Protein AF-A0A9K3P418-F1 (afdb_monomer)

pLDDT: mean 93.05, std 6.99, range [51.38, 97.88]

Nearest PDB structures (foldseek):
  4h4z-assembly1_A  TM=7.272E-01  e=3.820E+00  Acidovorax sp. KKS102

Sequence (97 aa):
MTSIKDIQGDIIKFTNGQERQFDAIVFATGFKSTVRKWLKEDGGLFNEKGMPKHKSPNHWKGENGLYCVGFASAGLFGISNDAKNIANDIFRIVDGK

Secondary structure (DSSP, 8-state):
---EEEEETTEEEETTS-EEE-S-----------HHHH----TT-B-TTSSBSSPTTSTTB-STT-B--STT--HHHHHHHHHHHHHHHHHHHHS--

Mean predicted aligned error: 4.96 Å

Solvent-accessible surface area (backbone atoms only — not comparable to full-atom values): 6097 Å² total; per-residue (Å²): 133,84,43,85,68,47,75,60,89,48,35,40,32,33,67,78,72,51,72,47,78,46,100,74,85,82,87,85,81,76,86,79,56,61,50,68,80,76,52,85,83,51,81,68,34,46,42,98,69,36,30,45,56,49,59,85,93,60,32,35,64,44,59,96,87,41,69,49,68,60,56,79,78,56,56,76,66,40,30,52,52,34,50,52,53,51,53,53,51,52,46,52,68,68,66,66,110

InterPro domains:
  IPR036188 FAD/NAD(P)-binding domain superfamily [G3DSA:3.50.50.60] (1-97)
  IPR036188 FAD/NAD(P)-binding domain superfamily [SSF51905] (3-96)
  IPR050982 Auxin biosynthesis and cation transport [PTHR43539] (3-91)

Foldseek 3Di:
DWDFPDDDPQWTATPVRDIDGDPDDDPPVDDFDCCVVPPPPQQQQADPRRAGPDDPPPSQDDPPLDGDAPRNVPPPVRNVSSVVVSVVVVCCVVVVD

Structure (mmCIF, N/CA/C/O backbone):
data_AF-A0A9K3P418-F1
#
_entry.id   AF-A0A9K3P418-F1
#
loop_
_atom_site.group_PDB
_atom_site.id
_atom_site.type_symbol
_atom_site.label_atom_id
_atom_site.label_alt_id
_atom_site.label_comp_id
_atom_site.label_asym_id
_atom_site.label_entity_id
_atom_site.label_seq_id
_atom_site.pdbx_PDB_ins_code
_atom_site.Cartn_x
_atom_site.Cartn_y
_atom_site.Cartn_z
_atom_site.occupancy
_atom_site.B_iso_or_equiv
_atom_site.auth_seq_id
_atom_site.auth_comp_id
_atom_site.auth_asym_id
_atom_site.auth_atom_id
_atom_site.pdbx_PDB_model_num
ATOM 1 N N . MET A 1 1 ? -6.528 13.105 23.848 1.00 60.62 1 MET A N 1
ATOM 2 C CA . MET A 1 1 ? -7.466 12.554 22.845 1.00 60.62 1 MET A CA 1
ATOM 3 C C . MET A 1 1 ? -7.852 11.157 23.292 1.00 60.62 1 MET A C 1
ATOM 5 O O . MET A 1 1 ? -6.961 10.392 23.640 1.00 60.62 1 MET A O 1
ATOM 9 N N . THR A 1 2 ? -9.143 10.847 23.342 1.00 86.25 2 THR A N 1
ATOM 10 C CA . THR A 1 2 ? -9.626 9.511 23.707 1.00 86.25 2 THR A CA 1
ATOM 11 C C . THR A 1 2 ? -9.516 8.610 22.478 1.00 86.25 2 THR A C 1
ATOM 13 O O . THR A 1 2 ? -10.209 8.844 21.493 1.00 86.25 2 THR A O 1
ATOM 16 N N . SER A 1 3 ? -8.618 7.626 22.505 1.00 94.50 3 SER A N 1
ATOM 17 C CA . SER A 1 3 ? -8.437 6.638 21.433 1.00 94.50 3 SER A CA 1
ATOM 18 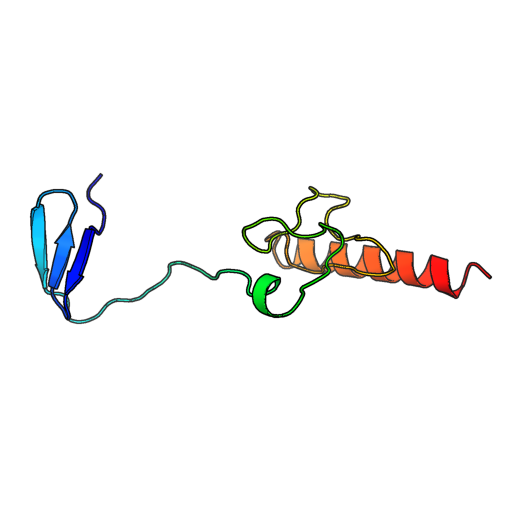C C . SER A 1 3 ? -8.800 5.243 21.933 1.00 94.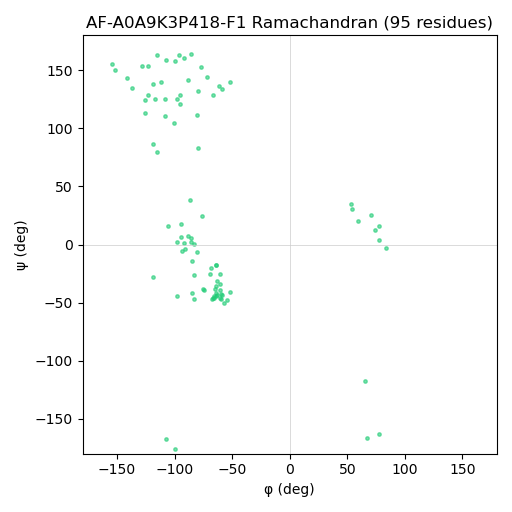50 3 SER A C 1
ATOM 20 O O . SER A 1 3 ? -8.879 5.013 23.141 1.00 94.50 3 SER A O 1
ATOM 22 N N . ILE A 1 4 ? -9.017 4.307 21.009 1.00 94.94 4 ILE A N 1
ATOM 23 C CA . ILE A 1 4 ? -9.219 2.897 21.355 1.00 94.94 4 ILE A CA 1
ATOM 24 C C . ILE A 1 4 ? -7.907 2.353 21.928 1.00 94.94 4 ILE A C 1
ATOM 26 O O . ILE A 1 4 ? -6.843 2.534 21.333 1.00 94.94 4 ILE A O 1
ATOM 30 N N . LYS A 1 5 ? -7.989 1.731 23.104 1.00 96.19 5 LYS A N 1
ATOM 31 C CA . LYS A 1 5 ? -6.890 1.023 23.764 1.00 96.19 5 LYS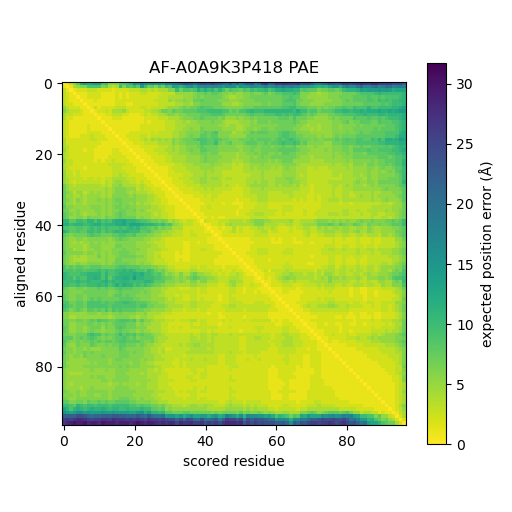 A CA 1
ATOM 32 C C . LYS A 1 5 ? -6.974 -0.476 23.492 1.00 96.19 5 LYS A C 1
ATOM 34 O O . LYS A 1 5 ? -5.947 -1.081 23.212 1.00 96.19 5 LYS A O 1
ATOM 39 N N . ASP A 1 6 ? -8.172 -1.049 23.592 1.00 96.44 6 ASP A N 1
ATOM 40 C CA . ASP A 1 6 ? -8.409 -2.485 23.422 1.00 96.44 6 ASP A CA 1
ATOM 41 C C . ASP A 1 6 ? -9.849 -2.767 22.960 1.00 96.44 6 ASP A C 1
ATOM 43 O O . ASP A 1 6 ? -10.748 -1.956 23.206 1.00 96.44 6 ASP A O 1
ATOM 47 N N . ILE A 1 7 ? -10.057 -3.908 22.299 1.00 96.25 7 ILE A N 1
ATOM 48 C CA . ILE A 1 7 ? -11.360 -4.394 21.821 1.00 96.25 7 ILE A CA 1
ATOM 49 C C . ILE A 1 7 ? -11.568 -5.804 22.379 1.00 96.25 7 ILE A C 1
ATOM 51 O O . ILE A 1 7 ? -10.867 -6.735 21.989 1.00 96.25 7 ILE A O 1
ATOM 55 N N . GLN A 1 8 ? -12.541 -5.964 23.275 1.00 94.88 8 GLN A N 1
ATOM 56 C CA . GLN A 1 8 ? -12.868 -7.230 23.934 1.00 94.88 8 GLN A CA 1
ATOM 57 C C . GLN A 1 8 ? -14.299 -7.632 23.575 1.00 94.88 8 GLN A C 1
ATOM 59 O O . GLN A 1 8 ? -15.247 -7.287 24.275 1.00 94.88 8 GLN A O 1
ATOM 64 N N . GLY A 1 9 ? -14.453 -8.333 22.449 1.00 93.81 9 GLY A N 1
ATOM 65 C CA . GLY A 1 9 ? -15.774 -8.638 21.899 1.00 93.81 9 GLY A CA 1
ATOM 66 C C . GLY A 1 9 ? -16.491 -7.359 21.463 1.00 93.81 9 GLY A C 1
ATOM 67 O O . GLY A 1 9 ? -16.007 -6.651 20.582 1.00 93.81 9 GLY A O 1
ATOM 68 N N . ASP A 1 10 ? -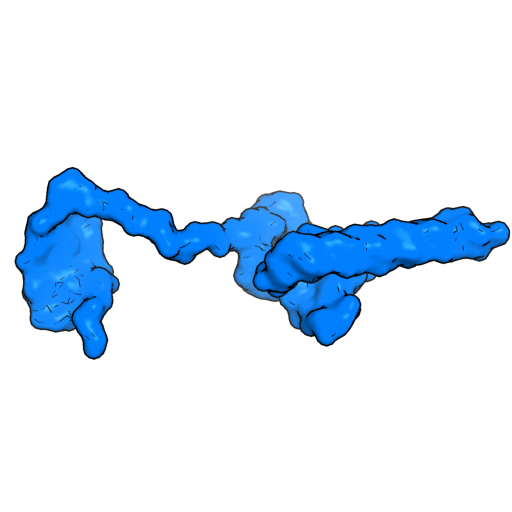17.624 -7.070 22.093 1.00 96.38 10 ASP A N 1
ATOM 69 C CA . ASP A 1 10 ? -18.441 -5.869 21.900 1.00 96.38 10 ASP A CA 1
ATOM 70 C C . ASP A 1 10 ? -18.073 -4.717 22.854 1.00 96.38 10 ASP A C 1
ATOM 72 O O . ASP A 1 10 ? -18.596 -3.612 22.709 1.00 96.38 10 ASP A O 1
ATOM 76 N N . ILE A 1 11 ? -17.144 -4.925 23.795 1.00 97.62 11 ILE A N 1
ATOM 77 C CA . ILE A 1 11 ? -16.665 -3.894 24.723 1.00 97.62 11 ILE A CA 1
ATOM 78 C C . ILE A 1 11 ? -15.385 -3.243 24.184 1.00 97.62 11 ILE A C 1
ATOM 80 O O . ILE A 1 11 ? -14.344 -3.880 24.018 1.00 97.62 11 ILE A O 1
ATOM 84 N N . ILE A 1 12 ? -15.432 -1.928 23.978 1.00 96.94 12 ILE A N 1
ATOM 85 C CA . ILE A 1 12 ? -14.279 -1.096 23.625 1.00 96.94 12 ILE A CA 1
ATOM 86 C C . ILE A 1 12 ? -13.731 -0.429 24.887 1.00 96.94 12 ILE A C 1
ATOM 88 O O . ILE A 1 12 ? -14.452 0.312 25.564 1.00 96.94 12 ILE A O 1
ATOM 92 N N . LYS A 1 13 ? -12.433 -0.606 25.156 1.00 97.19 13 LYS A N 1
ATOM 93 C CA . LYS A 1 13 ? -11.708 0.137 26.197 1.00 97.19 13 LYS A CA 1
ATOM 94 C C . LYS A 1 13 ? -11.009 1.335 25.586 1.00 97.19 13 LYS A C 1
ATOM 96 O O . LYS A 1 13 ? -10.248 1.200 24.627 1.00 97.19 13 LYS A O 1
ATOM 101 N N . PHE A 1 14 ? -11.213 2.505 26.168 1.00 96.75 14 PHE A N 1
ATOM 102 C CA . PHE A 1 14 ? -10.601 3.747 25.719 1.00 96.75 14 PHE A CA 1
ATOM 103 C C . PHE A 1 14 ? -9.381 4.120 26.568 1.00 96.75 14 PHE A C 1
ATOM 105 O O . PHE A 1 14 ? -9.235 3.708 27.719 1.00 96.75 14 PHE A O 1
ATOM 112 N N . THR A 1 15 ? -8.485 4.942 26.019 1.00 97.75 15 THR A N 1
ATOM 113 C CA . THR A 1 15 ? -7.258 5.374 26.715 1.00 97.75 15 THR A CA 1
ATOM 114 C C . THR A 1 15 ? -7.505 6.210 27.971 1.00 97.75 15 THR A C 1
ATOM 116 O O . THR A 1 15 ? -6.619 6.297 28.814 1.00 97.75 15 THR A O 1
ATOM 119 N N . ASN A 1 16 ? -8.701 6.779 28.136 1.00 96.12 16 ASN A N 1
ATOM 120 C CA . ASN A 1 16 ? -9.120 7.491 29.347 1.00 96.12 16 ASN A CA 1
ATOM 121 C C . ASN A 1 16 ? -9.704 6.567 30.438 1.00 96.12 16 ASN A C 1
ATOM 123 O O . ASN A 1 16 ? -10.228 7.067 31.429 1.00 96.12 16 ASN A O 1
ATOM 127 N N . GLY A 1 17 ? -9.662 5.244 30.246 1.00 95.69 17 GLY A N 1
ATOM 128 C CA . GLY A 1 17 ? -10.188 4.255 31.188 1.00 95.69 17 GLY A CA 1
ATOM 129 C C . GLY A 1 17 ? -11.689 3.983 31.067 1.00 95.69 17 GLY A C 1
ATOM 130 O O . GLY A 1 17 ? -12.184 3.107 31.766 1.00 95.69 17 GLY A O 1
ATOM 131 N N . GLN A 1 18 ? -12.417 4.685 30.190 1.00 96.25 18 GLN A N 1
ATOM 132 C CA . GLN A 1 18 ? -13.822 4.363 29.931 1.00 96.25 18 GLN A CA 1
ATOM 133 C C . GLN A 1 18 ? -13.945 3.061 29.137 1.00 96.25 18 GLN A C 1
ATOM 135 O O . GLN A 1 18 ? -13.157 2.803 28.225 1.00 96.25 18 GLN A O 1
ATOM 140 N N . GLU A 1 19 ? -14.986 2.293 29.437 1.00 97.44 19 GLU A N 1
ATOM 141 C CA . GLU A 1 19 ? -15.399 1.118 28.672 1.00 97.44 19 GLU A CA 1
ATOM 142 C C . GLU A 1 19 ? -16.814 1.355 28.133 1.00 97.44 19 GLU A C 1
ATOM 144 O O . GLU A 1 19 ? -17.655 1.931 28.829 1.00 97.44 19 GLU A O 1
ATOM 149 N N . ARG A 1 20 ? -17.073 0.983 26.876 1.00 96.75 20 ARG A N 1
ATOM 150 C CA . ARG A 1 20 ? -18.408 1.091 26.264 1.00 96.75 20 ARG A CA 1
ATOM 151 C C . ARG A 1 20 ? -18.693 -0.112 25.382 1.00 96.75 20 ARG A C 1
ATOM 153 O O . ARG A 1 20 ? -17.793 -0.579 24.691 1.00 96.75 20 ARG A O 1
ATOM 160 N N . GLN A 1 21 ? -19.944 -0.550 25.385 1.00 97.88 21 GLN A N 1
ATOM 161 C CA . GLN A 1 21 ? -20.437 -1.621 24.528 1.00 97.88 21 GLN A CA 1
ATOM 162 C C . GLN A 1 21 ? -20.925 -1.057 23.184 1.00 97.88 21 GLN A C 1
ATOM 164 O O . GLN A 1 21 ? -21.510 0.029 23.152 1.00 97.88 21 GLN A O 1
ATOM 169 N N . PHE A 1 22 ? -20.674 -1.775 22.090 1.00 96.50 22 PHE A N 1
ATOM 170 C CA . PHE A 1 22 ? -21.105 -1.426 20.736 1.00 96.50 22 PHE A CA 1
ATOM 171 C C . PHE A 1 22 ? -21.640 -2.659 20.008 1.00 96.50 22 PHE A C 1
ATOM 173 O O . PHE A 1 22 ? -20.978 -3.692 19.981 1.00 96.50 22 PHE A O 1
ATOM 180 N N . ASP A 1 23 ? -22.778 -2.521 19.327 1.00 97.31 23 ASP A N 1
ATOM 181 C CA . ASP A 1 23 ? -23.383 -3.623 18.563 1.00 97.31 23 ASP A CA 1
ATOM 182 C C . ASP A 1 23 ? -22.570 -4.012 17.316 1.00 97.31 23 ASP A C 1
ATOM 184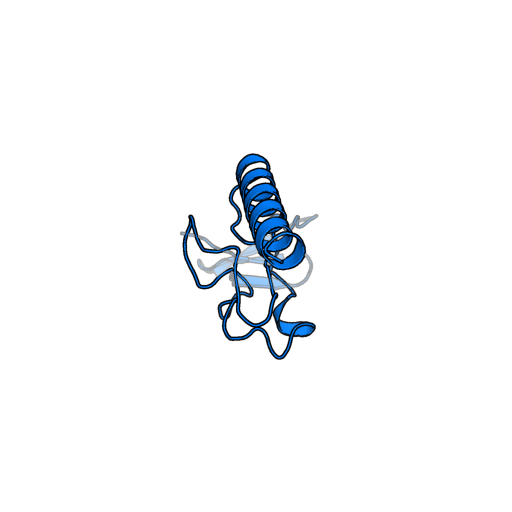 O O . ASP A 1 23 ? -22.659 -5.136 16.823 1.00 97.31 23 ASP A O 1
ATOM 188 N N . ALA A 1 24 ? -21.782 -3.078 16.774 1.00 96.06 24 ALA A N 1
ATOM 189 C CA . ALA A 1 24 ? -20.956 -3.301 15.593 1.00 96.06 24 ALA A CA 1
ATOM 190 C C . ALA A 1 24 ? -19.707 -2.408 15.579 1.00 96.06 24 ALA A C 1
ATOM 192 O O . ALA A 1 24 ? -19.722 -1.270 16.052 1.00 96.06 24 ALA A O 1
ATOM 193 N N . ILE A 1 25 ? -18.633 -2.911 14.959 1.00 93.44 25 ILE A N 1
ATOM 194 C CA . ILE A 1 25 ? -17.367 -2.195 14.752 1.00 93.44 25 ILE A CA 1
ATOM 195 C C . ILE A 1 25 ? -17.025 -2.224 13.260 1.00 93.44 25 ILE A C 1
ATOM 197 O O . ILE A 1 25 ? -16.901 -3.294 12.665 1.00 93.44 25 ILE A O 1
ATOM 201 N N . VAL A 1 26 ? -16.828 -1.050 12.652 1.00 94.94 26 VAL A N 1
ATOM 202 C CA . VAL A 1 26 ? -16.427 -0.920 11.242 1.00 94.94 26 VAL A CA 1
ATOM 203 C C . VAL A 1 26 ? -14.973 -0.460 11.158 1.00 94.94 26 VAL A C 1
ATOM 205 O O . VAL A 1 26 ? -14.648 0.687 11.467 1.00 94.94 26 VAL A O 1
ATOM 208 N N . PHE A 1 27 ? -14.081 -1.344 10.705 1.00 93.00 27 PHE A N 1
ATOM 209 C CA . PHE A 1 27 ? -12.666 -1.019 10.510 1.00 93.00 27 PHE A CA 1
ATOM 210 C C . PHE A 1 27 ? -12.436 -0.258 9.197 1.00 93.00 27 PHE A C 1
ATOM 212 O O . PHE A 1 27 ? -12.022 -0.824 8.189 1.00 93.00 27 PHE A O 1
ATOM 219 N N . ALA A 1 28 ? -12.648 1.058 9.225 1.00 95.06 28 ALA A N 1
ATOM 220 C CA . ALA A 1 28 ? -12.279 1.977 8.143 1.00 95.06 28 ALA A CA 1
ATOM 221 C C . ALA A 1 28 ? -10.818 2.474 8.268 1.00 95.06 28 ALA A C 1
ATOM 223 O O . ALA A 1 28 ? -10.517 3.641 8.029 1.00 95.06 28 ALA A O 1
ATOM 224 N N . THR A 1 29 ? -9.895 1.600 8.685 1.00 91.75 29 THR A N 1
ATOM 225 C CA . THR A 1 29 ? -8.491 1.936 9.014 1.00 91.75 29 THR A CA 1
ATOM 226 C C . THR A 1 29 ? -7.537 1.878 7.814 1.00 91.75 29 THR A C 1
ATOM 228 O O . THR A 1 29 ? -6.324 2.039 7.969 1.00 91.75 29 THR A O 1
ATOM 231 N N . GLY A 1 30 ? -8.080 1.684 6.610 1.00 92.81 30 GLY A N 1
ATOM 232 C CA . GLY A 1 30 ? -7.325 1.593 5.365 1.00 92.81 30 GLY A CA 1
ATOM 233 C C . GLY A 1 30 ? -6.644 0.239 5.163 1.00 92.81 30 GLY A C 1
ATOM 234 O O . GLY A 1 30 ? -6.978 -0.760 5.797 1.00 92.81 30 GLY A O 1
ATOM 235 N N . PHE A 1 31 ? -5.675 0.210 4.248 1.00 90.38 31 PHE A N 1
ATOM 236 C CA . PHE A 1 31 ? -4.975 -1.004 3.829 1.00 90.38 31 PHE A CA 1
ATOM 237 C C . PHE A 1 31 ? -3.464 -0.867 4.026 1.00 90.38 31 PHE A C 1
ATOM 239 O O . PHE A 1 31 ? -2.909 0.231 3.986 1.00 90.38 31 PHE A O 1
ATOM 246 N N . LYS A 1 32 ? -2.785 -2.003 4.211 1.00 91.50 32 LYS A N 1
ATOM 247 C CA . LYS A 1 32 ? -1.319 -2.096 4.209 1.00 91.50 32 LYS A CA 1
ATOM 248 C C . LYS A 1 32 ? -0.864 -2.872 2.980 1.00 91.50 32 LYS A C 1
ATOM 250 O O . LYS A 1 32 ? -1.469 -3.885 2.636 1.00 91.50 32 LYS A O 1
ATOM 255 N N . SER A 1 33 ? 0.220 -2.419 2.354 1.00 93.19 33 SER A N 1
ATOM 256 C CA . SER A 1 33 ? 0.837 -3.131 1.235 1.00 93.19 33 SER A CA 1
ATOM 257 C C . SER A 1 33 ? 1.324 -4.516 1.673 1.00 93.19 33 SER A C 1
ATOM 259 O O . SER A 1 33 ? 1.928 -4.673 2.736 1.00 93.19 33 SER A O 1
ATOM 261 N N . THR A 1 34 ? 1.074 -5.530 0.844 1.00 94.94 34 THR A N 1
ATOM 262 C CA . THR A 1 34 ? 1.556 -6.903 1.055 1.00 94.94 34 THR A CA 1
ATOM 263 C C . THR A 1 34 ? 2.823 -7.211 0.266 1.00 94.94 34 THR A C 1
ATOM 265 O O . THR A 1 34 ? 3.318 -8.329 0.371 1.00 94.94 34 THR A O 1
ATOM 268 N N . VAL A 1 35 ? 3.379 -6.243 -0.480 1.00 95.81 35 VAL A N 1
ATOM 269 C CA . VAL A 1 35 ? 4.509 -6.459 -1.404 1.00 95.81 35 VAL A CA 1
ATOM 270 C C . VAL A 1 35 ? 5.695 -7.155 -0.752 1.00 95.81 35 VAL A C 1
ATOM 272 O O . VAL A 1 35 ? 6.225 -8.111 -1.300 1.00 95.81 35 VAL A O 1
ATOM 275 N N . ARG A 1 36 ? 6.021 -6.787 0.490 1.00 93.75 36 ARG A N 1
ATOM 276 C CA . ARG A 1 36 ? 7.117 -7.388 1.264 1.00 93.75 36 ARG A CA 1
ATOM 277 C C . ARG A 1 36 ? 6.926 -8.868 1.600 1.00 93.75 36 ARG A C 1
ATOM 279 O O . ARG A 1 36 ? 7.887 -9.526 1.974 1.00 93.75 36 ARG A O 1
ATOM 286 N N . LYS A 1 37 ? 5.700 -9.391 1.509 1.00 94.44 37 LYS A N 1
ATOM 287 C 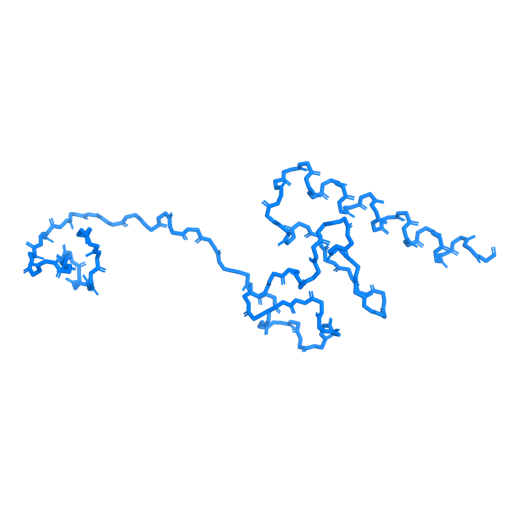CA . LYS A 1 37 ? 5.407 -10.806 1.777 1.00 94.44 37 LYS A CA 1
ATOM 288 C C . LYS A 1 37 ? 5.691 -11.700 0.573 1.00 94.44 37 LYS A C 1
ATOM 290 O O . LYS A 1 37 ? 5.941 -12.884 0.767 1.00 94.44 37 LYS A O 1
ATOM 295 N N . TRP A 1 38 ? 5.623 -11.160 -0.643 1.00 95.44 38 TRP A N 1
ATOM 296 C CA . TRP A 1 38 ? 5.743 -11.945 -1.875 1.00 95.44 38 TRP A CA 1
ATOM 297 C C . TRP A 1 38 ? 6.930 -11.529 -2.751 1.00 95.44 38 TRP A C 1
ATOM 299 O O . TRP A 1 38 ? 7.495 -12.381 -3.429 1.00 95.44 38 TRP A O 1
ATOM 309 N N . LEU A 1 39 ? 7.365 -10.268 -2.690 1.00 94.94 39 LEU A N 1
ATOM 310 C CA . LEU A 1 39 ? 8.555 -9.764 -3.370 1.00 94.94 39 LEU A CA 1
ATOM 311 C C . LEU A 1 39 ? 9.723 -9.680 -2.380 1.00 94.94 39 LEU A C 1
ATOM 313 O O . LEU A 1 39 ? 9.759 -8.793 -1.525 1.00 94.94 39 LEU A O 1
ATOM 317 N N . LYS A 1 40 ? 10.656 -10.632 -2.479 1.00 88.31 40 LYS A N 1
ATOM 318 C CA . LYS A 1 40 ? 11.804 -10.746 -1.562 1.00 88.31 40 LYS A CA 1
ATOM 319 C C . LYS A 1 40 ? 12.983 -9.859 -1.963 1.00 88.31 40 LYS A C 1
ATOM 321 O O . LYS A 1 40 ? 13.587 -9.233 -1.101 1.00 88.31 40 LYS A O 1
ATOM 326 N N . GLU A 1 41 ? 13.289 -9.806 -3.254 1.00 90.12 41 GLU A N 1
ATOM 327 C CA . GLU A 1 41 ? 14.462 -9.120 -3.803 1.00 90.12 41 GLU A CA 1
ATOM 328 C C . GLU A 1 41 ? 14.001 -7.952 -4.678 1.00 90.12 41 GLU A C 1
ATOM 330 O O . GLU A 1 41 ? 13.899 -8.056 -5.894 1.00 90.12 41 GLU A O 1
ATOM 335 N N . ASP A 1 42 ? 13.647 -6.837 -4.038 1.00 92.88 42 ASP A N 1
ATOM 336 C CA . ASP A 1 42 ? 13.105 -5.652 -4.710 1.00 92.88 42 ASP A CA 1
ATOM 337 C C . ASP A 1 42 ? 14.164 -4.594 -5.056 1.00 92.88 42 ASP A C 1
ATOM 339 O O . ASP A 1 42 ? 13.809 -3.477 -5.428 1.00 92.88 42 ASP A O 1
ATOM 343 N N . GLY A 1 43 ? 15.453 -4.891 -4.856 1.00 93.12 43 GLY A N 1
ATOM 344 C CA . GLY A 1 43 ? 16.542 -3.922 -5.042 1.00 93.12 43 GLY A CA 1
ATOM 345 C C . GLY A 1 43 ? 16.412 -2.675 -4.156 1.00 93.12 43 GLY A C 1
ATOM 346 O O . GLY A 1 43 ? 16.964 -1.626 -4.468 1.00 93.12 43 GLY A O 1
ATOM 347 N N . GLY A 1 44 ? 15.634 -2.738 -3.067 1.00 93.31 44 GLY A N 1
ATOM 348 C CA . GLY A 1 44 ? 15.357 -1.576 -2.221 1.00 93.31 44 GLY A CA 1
ATOM 349 C C . GLY A 1 44 ? 14.323 -0.596 -2.787 1.00 93.31 44 GLY A C 1
ATOM 350 O O . GLY A 1 44 ? 14.228 0.526 -2.278 1.00 93.31 44 GLY A O 1
ATOM 351 N N . LEU A 1 45 ? 13.536 -1.004 -3.791 1.00 95.50 45 LEU A N 1
ATOM 352 C CA . LEU A 1 45 ? 12.466 -0.197 -4.384 1.00 95.50 45 LEU A CA 1
ATOM 353 C C . LEU A 1 45 ? 11.387 0.189 -3.363 1.00 95.50 45 LEU A C 1
ATOM 355 O O . LEU A 1 45 ? 10.893 1.320 -3.378 1.00 95.50 45 LEU A O 1
ATOM 359 N N . PHE A 1 46 ? 11.028 -0.715 -2.453 1.00 95.81 46 PHE A N 1
ATOM 360 C CA . PHE A 1 46 ? 10.053 -0.448 -1.404 1.00 95.81 46 PHE A CA 1
ATOM 361 C C . PHE A 1 46 ? 10.741 -0.048 -0.087 1.00 95.81 46 PHE A C 1
ATOM 363 O O . PHE A 1 46 ? 11.930 -0.272 0.136 1.00 95.81 46 PHE A O 1
ATOM 370 N N . ASN A 1 47 ? 9.983 0.543 0.835 1.00 94.31 47 ASN A N 1
ATOM 371 C CA . ASN A 1 47 ? 10.363 0.804 2.225 1.00 94.31 47 ASN A CA 1
ATOM 372 C C . ASN A 1 47 ? 9.758 -0.259 3.164 1.00 94.31 47 ASN A C 1
ATOM 374 O O . ASN A 1 47 ? 9.144 -1.227 2.708 1.00 94.31 47 ASN A O 1
ATOM 378 N N . GLU A 1 48 ? 9.941 -0.122 4.476 1.00 93.81 48 GLU A N 1
ATOM 379 C CA . GLU A 1 48 ? 9.447 -1.093 5.470 1.00 93.81 48 GLU A CA 1
ATOM 380 C C . GLU A 1 48 ? 7.919 -1.255 5.460 1.00 93.81 48 GLU A C 1
ATOM 382 O O . GLU A 1 48 ? 7.396 -2.314 5.797 1.00 93.81 48 GLU A O 1
ATOM 387 N N . LYS A 1 49 ? 7.184 -0.229 5.015 1.00 93.38 49 LYS A N 1
ATOM 388 C CA . LYS A 1 49 ? 5.719 -0.259 4.888 1.00 93.38 49 LYS A CA 1
ATOM 389 C C . LYS A 1 49 ? 5.244 -0.855 3.559 1.00 93.38 49 LYS A C 1
ATOM 391 O O . LYS A 1 49 ? 4.042 -0.873 3.306 1.00 93.38 49 LYS A O 1
ATOM 396 N N . GLY A 1 50 ? 6.159 -1.311 2.700 1.00 94.38 50 GLY A N 1
ATOM 397 C CA . GLY A 1 50 ? 5.828 -1.816 1.368 1.00 94.38 50 GLY A CA 1
ATOM 398 C C . GLY A 1 50 ? 5.373 -0.725 0.395 1.00 94.38 50 GLY A C 1
ATOM 399 O O . GLY A 1 50 ? 4.616 -1.015 -0.529 1.00 94.38 50 GLY A O 1
ATOM 400 N N . MET A 1 51 ? 5.802 0.518 0.625 1.00 94.94 51 MET A N 1
ATOM 401 C CA . MET A 1 51 ? 5.540 1.681 -0.234 1.00 94.94 51 MET A CA 1
ATOM 402 C C . MET A 1 51 ? 6.827 2.081 -0.965 1.00 94.94 51 MET A C 1
ATOM 404 O O . MET A 1 51 ? 7.898 1.739 -0.464 1.00 94.94 51 MET A O 1
ATOM 408 N N . PRO A 1 52 ? 6.781 2.810 -2.093 1.00 95.19 52 PRO A N 1
ATOM 409 C CA . PRO A 1 52 ? 7.979 3.189 -2.830 1.00 95.19 52 PRO A CA 1
ATOM 410 C C . PRO A 1 52 ? 8.917 4.000 -1.935 1.00 95.19 52 PRO A C 1
ATOM 412 O O . PRO A 1 52 ? 8.484 4.886 -1.191 1.00 95.19 52 PRO A O 1
ATOM 415 N N . LYS A 1 53 ? 10.205 3.661 -1.960 1.00 94.12 53 LYS A N 1
ATOM 416 C CA . LYS A 1 53 ? 11.231 4.332 -1.156 1.00 94.12 53 LYS A CA 1
ATOM 417 C C . LYS A 1 53 ? 11.572 5.703 -1.734 1.00 94.12 53 LYS A C 1
ATOM 419 O O . LYS A 1 53 ? 11.767 6.662 -0.987 1.00 94.12 53 LYS A O 1
ATOM 424 N N . HIS A 1 54 ? 11.620 5.792 -3.060 1.00 91.31 54 HIS A N 1
ATOM 425 C CA . HIS A 1 54 ? 11.824 7.042 -3.780 1.00 91.31 54 HIS A CA 1
ATOM 426 C C . HIS A 1 54 ? 10.542 7.879 -3.804 1.00 91.31 54 HIS A C 1
ATOM 428 O O . HIS A 1 54 ? 9.430 7.359 -3.731 1.00 91.31 54 HIS A O 1
ATOM 434 N N . LYS A 1 55 ? 10.707 9.199 -3.900 1.00 88.81 55 LYS A N 1
ATOM 435 C CA . LYS A 1 55 ? 9.597 10.146 -4.041 1.00 88.81 55 LYS A CA 1
ATOM 436 C C . LYS A 1 55 ? 9.298 10.407 -5.518 1.00 88.81 55 LYS A C 1
ATOM 438 O O . LYS A 1 55 ? 10.152 10.207 -6.383 1.00 88.81 55 LYS A O 1
ATOM 443 N N . SER A 1 56 ? 8.093 10.905 -5.779 1.00 85.19 56 SER A N 1
ATOM 444 C CA . SER A 1 56 ? 7.721 11.457 -7.085 1.00 85.19 56 SER A CA 1
ATOM 445 C C . SER A 1 56 ? 8.738 12.514 -7.545 1.00 85.19 56 SER A C 1
ATOM 447 O O . SER A 1 56 ? 9.210 13.284 -6.702 1.00 85.19 56 SER A O 1
ATOM 449 N N . PRO A 1 57 ? 9.108 12.549 -8.842 1.00 89.12 57 PRO A N 1
ATOM 450 C CA . PRO A 1 57 ? 8.507 11.808 -9.963 1.00 89.12 57 PRO A CA 1
ATOM 451 C C . PRO A 1 57 ? 9.146 10.448 -10.281 1.00 89.12 57 PRO A C 1
ATOM 453 O O . PRO A 1 57 ? 8.701 9.794 -11.216 1.00 89.12 57 PRO A O 1
ATOM 456 N N . ASN A 1 58 ? 10.164 10.009 -9.537 1.00 89.44 58 ASN A N 1
ATOM 457 C CA . ASN A 1 58 ? 10.974 8.829 -9.882 1.00 89.44 58 ASN A CA 1
ATOM 458 C C . ASN A 1 58 ? 10.673 7.604 -9.004 1.00 89.44 58 ASN A C 1
ATOM 460 O O . ASN A 1 58 ? 11.456 6.662 -8.959 1.00 89.44 58 ASN A O 1
ATOM 464 N N . HIS A 1 59 ? 9.549 7.603 -8.284 1.00 94.88 59 HIS A N 1
ATOM 465 C CA . HIS A 1 59 ? 9.191 6.524 -7.357 1.00 94.88 59 HIS A CA 1
ATOM 466 C C . HIS A 1 59 ? 8.862 5.191 -8.033 1.00 94.88 59 HIS A C 1
ATOM 468 O O . HIS A 1 59 ? 8.898 4.159 -7.377 1.00 94.88 59 HIS A O 1
ATOM 474 N N . TRP A 1 60 ? 8.530 5.215 -9.320 1.00 95.50 60 TRP A N 1
ATOM 475 C CA . TRP A 1 60 ? 7.995 4.079 -10.069 1.00 95.50 60 TRP A CA 1
ATOM 476 C C . TRP A 1 60 ? 9.069 3.128 -10.624 1.00 95.50 60 TRP A C 1
ATOM 478 O O . TRP A 1 60 ? 8.725 2.019 -11.032 1.00 95.50 60 TRP A O 1
ATOM 488 N N . LYS A 1 61 ? 10.352 3.527 -10.650 1.00 95.62 61 LYS A N 1
ATOM 489 C CA . LYS A 1 61 ? 11.443 2.758 -11.275 1.00 95.62 61 LYS A CA 1
ATOM 490 C C . LYS A 1 61 ? 12.378 2.139 -10.238 1.00 95.62 61 LYS A C 1
ATOM 492 O O . LYS A 1 61 ? 12.932 2.854 -9.407 1.00 95.62 61 LYS A O 1
ATOM 497 N N . GLY A 1 62 ? 12.559 0.824 -10.320 1.00 94.19 62 GLY A N 1
ATOM 498 C CA . GLY A 1 62 ? 13.580 0.070 -9.599 1.00 94.19 62 GLY A CA 1
ATOM 499 C C . GLY A 1 62 ? 14.703 -0.405 -10.521 1.00 94.19 62 GLY A C 1
ATOM 500 O O . GLY A 1 62 ? 14.839 0.034 -11.665 1.00 94.19 62 GLY A O 1
ATOM 501 N N . GLU A 1 63 ? 15.524 -1.309 -10.001 1.00 92.88 63 GLU A N 1
ATOM 502 C CA . GLU A 1 63 ? 16.638 -1.918 -10.729 1.00 92.88 63 GLU A CA 1
ATOM 503 C C . 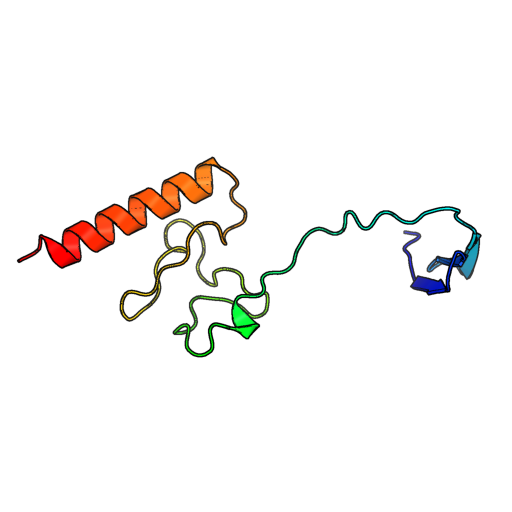GLU A 1 63 ? 16.183 -3.142 -11.539 1.00 92.88 63 GLU A C 1
ATOM 505 O O . GLU A 1 63 ? 15.104 -3.686 -11.312 1.00 92.88 63 GLU A O 1
ATOM 510 N N . ASN A 1 64 ? 17.010 -3.595 -12.488 1.00 91.56 64 ASN A N 1
ATOM 511 C CA . ASN A 1 64 ? 16.816 -4.852 -13.232 1.00 91.56 64 ASN A CA 1
ATOM 512 C C . ASN A 1 64 ? 15.437 -5.004 -13.910 1.00 91.56 64 ASN A C 1
ATOM 514 O O . ASN A 1 64 ? 14.889 -6.101 -13.985 1.00 91.56 64 ASN A O 1
ATOM 518 N N . GLY A 1 65 ? 14.865 -3.899 -14.400 1.00 92.50 65 GLY A N 1
ATOM 519 C CA . GLY A 1 65 ? 13.556 -3.899 -15.064 1.00 92.50 65 GLY A CA 1
ATOM 520 C C . GLY A 1 65 ? 12.364 -4.060 -14.113 1.00 92.50 65 GLY A C 1
ATOM 521 O O . GLY A 1 65 ? 11.247 -4.297 -14.569 1.00 92.50 65 GLY A O 1
ATOM 522 N N . LEU A 1 66 ? 12.575 -3.933 -12.799 1.00 95.31 66 LEU A N 1
ATOM 523 C CA . LEU A 1 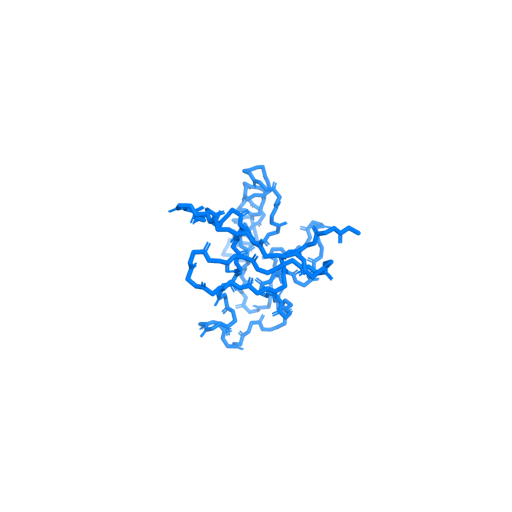66 ? 11.498 -3.890 -11.820 1.00 95.31 66 LEU A CA 1
ATOM 524 C C . LEU A 1 66 ? 10.873 -2.492 -11.782 1.00 95.31 66 LEU A C 1
ATOM 526 O O . LEU A 1 66 ? 11.560 -1.481 -11.639 1.00 95.31 66 LEU A O 1
ATOM 530 N N . TYR A 1 67 ? 9.546 -2.445 -11.824 1.00 96.06 67 TYR A N 1
ATOM 531 C CA . TYR A 1 67 ? 8.774 -1.214 -11.699 1.00 96.06 67 TYR A CA 1
ATOM 532 C C . TYR A 1 67 ? 7.693 -1.369 -10.629 1.00 96.06 67 TYR A C 1
ATOM 534 O O . TYR A 1 67 ? 7.208 -2.474 -10.381 1.00 96.06 67 TYR A O 1
ATOM 542 N N . CYS A 1 68 ? 7.273 -0.262 -10.015 1.00 94.44 68 CYS A N 1
ATOM 543 C CA . CYS A 1 68 ? 6.096 -0.237 -9.150 1.00 94.44 68 CYS A CA 1
ATOM 544 C C . CYS A 1 68 ? 5.073 0.793 -9.644 1.00 94.44 68 CYS A C 1
ATOM 546 O O . CYS A 1 68 ? 5.393 1.952 -9.891 1.00 94.44 68 CYS A O 1
ATOM 548 N N . VAL A 1 69 ? 3.822 0.353 -9.791 1.00 95.81 69 VAL A N 1
ATOM 549 C CA . VAL A 1 69 ? 2.711 1.143 -10.343 1.00 95.81 69 VAL A CA 1
ATOM 550 C C . VAL A 1 69 ? 1.646 1.315 -9.269 1.00 95.81 69 VAL A C 1
ATOM 552 O O . VAL A 1 69 ? 1.174 0.324 -8.718 1.00 95.81 69 VAL A O 1
ATOM 555 N N . GLY A 1 70 ? 1.244 2.552 -8.963 1.00 93.56 70 GLY A N 1
ATOM 556 C CA . GLY A 1 70 ? 0.104 2.806 -8.070 1.00 93.56 70 GLY A CA 1
ATOM 557 C C . GLY A 1 70 ? 0.391 2.629 -6.574 1.00 93.56 70 GLY A C 1
ATOM 558 O O . GLY A 1 70 ? -0.499 2.816 -5.747 1.00 93.56 70 GLY A O 1
ATOM 559 N N . PHE A 1 71 ? 1.638 2.346 -6.196 1.00 93.88 71 PHE A N 1
ATOM 560 C CA . PHE A 1 71 ? 2.046 2.211 -4.796 1.00 93.88 71 PHE A CA 1
ATOM 561 C C . PHE A 1 71 ? 2.295 3.562 -4.099 1.00 93.88 71 PHE A C 1
ATOM 563 O O . PHE A 1 71 ? 2.508 3.589 -2.895 1.00 93.88 71 PHE A O 1
ATOM 570 N N . ALA A 1 72 ? 2.262 4.693 -4.812 1.00 90.00 72 ALA A N 1
ATOM 571 C CA . ALA A 1 72 ? 2.537 6.018 -4.242 1.00 90.00 72 ALA A CA 1
ATOM 572 C C . ALA A 1 72 ? 1.336 6.687 -3.539 1.00 90.00 72 ALA A C 1
ATOM 574 O O . ALA A 1 72 ? 1.464 7.813 -3.064 1.00 90.00 72 ALA A O 1
ATOM 575 N N . SER A 1 73 ? 0.166 6.035 -3.491 1.00 90.69 73 SER A N 1
ATOM 576 C CA . SER A 1 73 ? -1.077 6.599 -2.926 1.00 90.69 73 SER A CA 1
ATOM 577 C C . SER A 1 73 ? -1.483 7.959 -3.522 1.00 90.69 73 SER A C 1
ATOM 579 O O . SER A 1 73 ? -2.113 8.776 -2.858 1.00 90.69 73 SER A O 1
ATOM 581 N N . ALA A 1 74 ? -1.150 8.196 -4.793 1.00 91.25 74 ALA A N 1
ATOM 582 C CA . ALA A 1 74 ? -1.416 9.448 -5.511 1.00 91.25 74 ALA A CA 1
ATOM 583 C C . ALA A 1 74 ? -2.730 9.425 -6.332 1.00 91.25 74 ALA A C 1
ATOM 585 O O . ALA A 1 74 ? -2.928 10.234 -7.241 1.00 91.25 74 ALA A O 1
ATOM 586 N N . GLY A 1 75 ? -3.631 8.485 -6.027 1.00 94.00 75 GLY A N 1
ATOM 587 C CA . GLY A 1 75 ? -4.938 8.343 -6.676 1.00 94.00 75 GLY A CA 1
ATOM 588 C C . GLY A 1 75 ? -4.882 7.926 -8.153 1.00 94.00 75 GLY A C 1
ATOM 589 O O . GLY A 1 75 ? -3.844 7.500 -8.663 1.00 94.00 75 GLY A O 1
ATOM 590 N N . LEU A 1 76 ? -6.023 8.060 -8.845 1.00 96.50 76 LEU A N 1
ATOM 591 C CA . LEU A 1 76 ? -6.186 7.662 -10.254 1.00 96.50 76 LEU A CA 1
ATOM 592 C C . LEU A 1 76 ? -5.244 8.418 -11.205 1.00 96.50 76 LEU A C 1
ATOM 594 O O . LEU A 1 76 ? -4.751 7.859 -12.183 1.00 96.50 76 LEU A O 1
ATOM 598 N N . PHE A 1 77 ? -4.960 9.686 -10.904 1.00 94.38 77 PHE A N 1
ATOM 599 C CA . PHE A 1 77 ? -4.008 10.474 -11.681 1.00 94.38 77 PHE A CA 1
ATOM 600 C C . PHE A 1 77 ? -2.578 9.941 -11.523 1.00 94.38 77 PHE A C 1
ATOM 602 O O . PHE A 1 77 ? -1.887 9.723 -12.518 1.00 94.38 77 PHE A O 1
ATOM 609 N N . GLY A 1 78 ? -2.155 9.667 -10.283 1.00 94.44 78 GLY A N 1
ATOM 610 C CA . GLY A 1 78 ? -0.823 9.142 -9.995 1.00 94.44 78 GLY A CA 1
ATOM 611 C C . GLY A 1 78 ? -0.552 7.801 -10.673 1.00 94.44 78 GLY A C 1
ATOM 612 O O . GLY A 1 78 ? 0.468 7.655 -11.338 1.00 94.44 78 GLY A O 1
ATOM 613 N N . ILE A 1 79 ? -1.496 6.856 -10.593 1.00 95.75 79 ILE A N 1
ATOM 614 C CA . ILE A 1 79 ? -1.336 5.549 -11.250 1.00 95.75 79 ILE A CA 1
ATOM 615 C C . ILE A 1 79 ? -1.264 5.668 -12.780 1.00 95.75 79 ILE A C 1
ATOM 617 O O . ILE A 1 79 ? -0.489 4.951 -13.411 1.00 95.75 79 ILE A O 1
ATOM 621 N N . SER A 1 80 ? -2.014 6.598 -13.387 1.00 96.75 80 SER A N 1
ATOM 622 C CA . SER A 1 80 ? -1.920 6.850 -14.830 1.00 96.75 80 SER A CA 1
ATOM 623 C C . SER A 1 80 ? -0.541 7.383 -15.219 1.00 96.75 80 SER A C 1
ATOM 625 O O . SER A 1 80 ? 0.019 6.965 -16.232 1.00 96.75 80 SER A O 1
ATOM 627 N N . ASN A 1 81 ? 0.016 8.288 -14.412 1.00 95.31 81 ASN A N 1
ATOM 628 C CA . ASN A 1 81 ? 1.340 8.847 -14.650 1.00 95.31 81 ASN A CA 1
ATOM 629 C C . ASN A 1 81 ? 2.439 7.781 -14.518 1.00 95.31 81 ASN A C 1
ATOM 631 O O . ASN A 1 81 ? 3.295 7.682 -15.395 1.00 95.31 81 ASN A O 1
ATOM 635 N N . ASP A 1 82 ? 2.370 6.943 -13.480 1.00 96.25 82 ASP A N 1
ATOM 636 C CA . ASP A 1 82 ? 3.285 5.811 -13.288 1.00 96.25 82 ASP A CA 1
ATOM 637 C C . ASP A 1 82 ? 3.253 4.870 -14.498 1.00 96.25 82 ASP A C 1
ATOM 639 O O . ASP A 1 82 ? 4.294 4.571 -15.080 1.00 96.25 82 ASP A O 1
ATOM 643 N N . ALA A 1 83 ? 2.053 4.462 -14.930 1.00 97.25 83 ALA A N 1
ATOM 644 C CA . ALA A 1 83 ? 1.878 3.560 -16.065 1.00 97.25 83 ALA A CA 1
ATOM 645 C C . ALA A 1 83 ? 2.456 4.136 -17.369 1.00 97.25 83 ALA A C 1
ATOM 647 O O . ALA A 1 83 ? 3.141 3.424 -18.103 1.00 97.25 83 ALA A O 1
ATOM 648 N N . LYS A 1 84 ? 2.233 5.429 -17.646 1.00 96.94 84 LYS A N 1
ATOM 649 C CA . LYS A 1 84 ? 2.794 6.106 -18.828 1.00 96.94 84 LYS A CA 1
ATOM 650 C C . LYS A 1 84 ? 4.320 6.165 -18.783 1.00 96.94 84 LYS A C 1
ATOM 652 O O . LYS A 1 84 ? 4.968 5.892 -19.789 1.00 96.94 84 LYS A O 1
ATOM 657 N N . ASN A 1 85 ? 4.894 6.498 -17.629 1.00 95.94 85 ASN A N 1
ATOM 658 C CA . ASN A 1 85 ? 6.345 6.561 -17.468 1.00 95.94 85 ASN A CA 1
ATOM 659 C C . ASN A 1 85 ? 7.000 5.193 -17.669 1.00 95.94 85 ASN A C 1
ATOM 661 O O . ASN A 1 85 ? 7.997 5.094 -18.379 1.00 95.94 85 ASN A O 1
ATOM 665 N N . ILE A 1 86 ? 6.402 4.142 -17.107 1.00 97.12 86 ILE A N 1
ATOM 666 C CA . ILE A 1 86 ? 6.884 2.765 -17.245 1.00 97.12 86 ILE A CA 1
ATOM 667 C C . ILE A 1 86 ? 6.782 2.293 -18.691 1.00 97.12 86 ILE A C 1
ATOM 669 O O . ILE A 1 86 ? 7.752 1.761 -19.220 1.00 97.12 86 ILE A O 1
ATOM 673 N N . ALA A 1 87 ? 5.651 2.533 -19.360 1.00 96.75 87 ALA A N 1
ATOM 674 C CA . ALA A 1 87 ? 5.485 2.175 -20.766 1.00 96.75 87 ALA A CA 1
ATOM 675 C C . ALA A 1 87 ? 6.536 2.860 -21.656 1.00 96.75 87 ALA A C 1
ATOM 677 O O . ALA A 1 87 ? 7.149 2.206 -22.495 1.00 96.75 87 ALA A O 1
ATOM 678 N N . ASN A 1 88 ? 6.799 4.151 -21.428 1.00 96.00 88 ASN A N 1
ATOM 679 C CA . ASN A 1 88 ? 7.833 4.892 -22.151 1.00 96.00 88 ASN A CA 1
ATOM 680 C C . ASN A 1 88 ? 9.248 4.365 -21.866 1.00 96.00 88 ASN A C 1
ATOM 682 O O . ASN A 1 88 ? 10.085 4.344 -22.766 1.00 96.00 88 ASN A O 1
ATOM 686 N N . ASP A 1 89 ? 9.537 3.968 -20.626 1.00 95.62 89 ASP A N 1
ATOM 687 C CA . ASP A 1 89 ? 10.835 3.400 -20.255 1.00 95.62 89 ASP A CA 1
ATOM 688 C C . ASP A 1 89 ? 11.057 2.036 -20.920 1.00 95.62 89 ASP A C 1
ATOM 690 O O . ASP A 1 89 ? 12.096 1.824 -21.538 1.00 95.62 89 ASP A O 1
ATOM 694 N N . ILE A 1 90 ? 10.049 1.158 -20.885 1.00 96.06 90 ILE A N 1
ATOM 695 C CA . ILE A 1 90 ? 10.077 -0.143 -21.565 1.00 96.06 90 ILE A CA 1
ATOM 696 C C . ILE A 1 90 ? 10.234 0.046 -23.075 1.00 96.06 90 ILE A C 1
ATOM 698 O O . ILE A 1 90 ? 11.088 -0.598 -23.674 1.00 96.06 90 ILE A O 1
ATOM 702 N N . PHE A 1 91 ? 9.468 0.958 -23.683 1.00 96.06 91 PHE A N 1
ATOM 703 C CA . PHE A 1 91 ? 9.584 1.283 -25.105 1.00 96.06 91 PHE A CA 1
ATOM 704 C C . PHE A 1 91 ? 11.019 1.677 -25.469 1.00 96.06 91 PHE A C 1
ATOM 706 O O . PHE A 1 91 ? 11.590 1.121 -26.395 1.00 96.06 91 PHE A O 1
ATOM 713 N N . ARG A 1 92 ? 11.654 2.565 -24.694 1.00 93.94 92 ARG A N 1
ATOM 714 C CA . ARG A 1 92 ? 13.054 2.964 -24.929 1.00 93.94 92 ARG A CA 1
ATOM 715 C C . ARG A 1 92 ? 14.050 1.816 -24.774 1.00 93.94 92 ARG A C 1
ATOM 717 O O . ARG A 1 92 ? 15.082 1.839 -25.430 1.00 93.94 92 ARG A O 1
ATOM 724 N N . ILE A 1 93 ? 13.774 0.846 -23.904 1.00 92.31 93 ILE A N 1
ATOM 725 C CA . ILE A 1 93 ? 14.631 -0.333 -23.710 1.00 92.31 93 ILE A CA 1
ATOM 726 C C . ILE A 1 93 ? 14.467 -1.332 -24.866 1.00 92.31 93 ILE A C 1
ATOM 728 O O . ILE A 1 93 ? 15.446 -1.946 -25.283 1.00 92.31 93 ILE A O 1
ATOM 732 N N . VAL A 1 94 ? 13.243 -1.506 -25.373 1.00 91.75 94 VAL A N 1
ATOM 733 C CA . VAL A 1 94 ? 12.914 -2.487 -26.421 1.00 91.75 94 VAL A CA 1
ATOM 734 C C . VAL A 1 94 ? 13.228 -1.953 -27.822 1.00 91.75 94 VAL A C 1
ATOM 736 O O . VAL A 1 94 ? 13.880 -2.655 -28.594 1.00 91.75 94 VAL A O 1
ATOM 739 N N . ASP A 1 95 ? 12.822 -0.717 -28.115 1.00 82.50 95 ASP A N 1
ATOM 740 C CA . ASP A 1 95 ? 12.969 -0.063 -29.425 1.00 82.50 95 ASP A CA 1
ATOM 74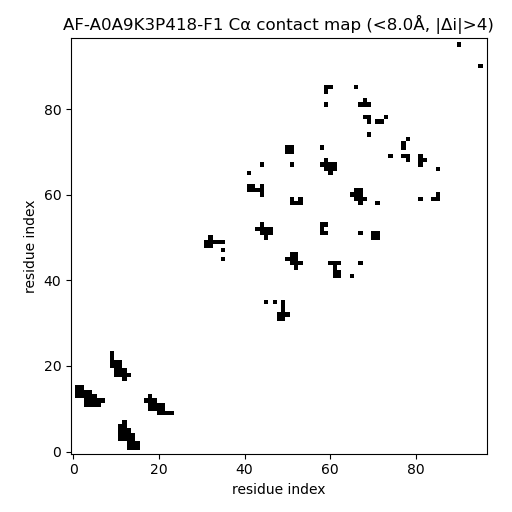1 C C . ASP A 1 95 ? 14.249 0.781 -29.527 1.00 82.50 95 ASP A C 1
ATOM 743 O O . ASP A 1 95 ? 14.578 1.286 -30.593 1.00 82.50 95 ASP A O 1
ATOM 747 N N . GLY A 1 96 ? 15.009 0.925 -28.437 1.00 59.88 96 GLY A N 1
ATOM 748 C CA . GLY A 1 96 ? 16.352 1.520 -28.433 1.00 59.88 96 GLY A CA 1
ATOM 749 C C . GLY A 1 96 ? 17.449 0.599 -28.983 1.00 59.88 96 GLY A C 1
ATOM 750 O O . GLY A 1 96 ? 18.610 0.754 -28.597 1.00 59.88 96 GLY A O 1
ATOM 751 N N . LYS A 1 97 ? 17.077 -0.367 -29.831 1.00 51.38 97 LYS A N 1
ATOM 752 C CA . LYS A 1 97 ? 17.979 -1.117 -30.711 1.00 51.38 97 LYS A CA 1
ATOM 753 C C . LYS A 1 97 ? 18.038 -0.465 -32.083 1.00 51.38 97 LYS A C 1
ATOM 755 O O . LYS A 1 97 ? 16.960 -0.128 -32.612 1.00 51.38 97 LYS A O 1
#

Organism: Helianthus annuus (NCBI:txid4232)

Radius of gyration: 20.48 Å; Cα contacts (8 Å, |Δi|>4): 102; chains: 1; bounding box: 41×24×62 Å